Protein AF-A0A9E5E2N0-F1 (afdb_monomer)

Solvent-accessible surface area (backbone atoms only — not comparable to full-atom values): 4146 Å² total; per-residue (Å²): 131,81,83,56,44,56,67,55,39,15,57,76,66,75,52,47,53,68,54,51,56,58,44,47,75,40,91,90,42,60,92,64,54,50,65,67,63,46,51,54,44,53,51,50,53,51,53,51,50,58,68,66,51,64,74,86,73,81,77,80,89,85,82,91,129

Secondary structure (DSSP, 8-state):
-PPPPHHHHHHHTTS-HHHHHHHHTSTT--SS--HHHHHHHHHHHHHHHHHT---SSS-------

Foldseek 3Di:
DPFQDLCNLCVLLVHHSVVLVVCCPDPLRDPGSDNVSNNVSVVVVVVVVVVVPPPPVPDDDDDDD

Mean predicted aligned error: 10.44 Å

Nearest PDB structures (foldseek):
  1lcd-assembly1_A  TM=5.098E-01  e=3.785E-01  Escherichia coli
  1osl-assembly1_A  TM=3.979E-01  e=3.324E-01  Escherichia coli
  1osl-assembly1_B  TM=3.932E-01  e=4.039E-01  Escherichia coli
  2k9q-assembly1_A  TM=3.743E-01  e=9.145E+00  Bacteroides thetaiotaomicron

Structure (mmCIF, N/CA/C/O backbone):
data_AF-A0A9E5E2N0-F1
#
_entry.id   AF-A0A9E5E2N0-F1
#
loop_
_atom_site.group_PDB
_atom_site.id
_atom_site.type_symbol
_atom_site.label_atom_id
_atom_site.label_alt_id
_atom_site.label_comp_id
_atom_site.label_asym_id
_atom_site.label_entity_id
_atom_site.label_seq_id
_atom_site.pdbx_PDB_ins_code
_atom_site.Cartn_x
_atom_site.Cartn_y
_atom_site.Cartn_z
_atom_site.occupancy
_atom_site.B_iso_or_equiv
_atom_site.auth_seq_id
_atom_site.auth_comp_id
_atom_site.auth_asym_id
_atom_site.auth_atom_id
_atom_site.pdbx_PDB_model_num
ATOM 1 N N . MET A 1 1 ? -18.695 -8.102 0.890 1.00 50.81 1 MET A N 1
ATOM 2 C CA . MET A 1 1 ? -17.301 -7.873 1.318 1.00 50.81 1 MET A CA 1
ATOM 3 C C . MET A 1 1 ? -17.241 -6.470 1.878 1.00 50.81 1 MET A C 1
ATOM 5 O O . MET A 1 1 ? -17.644 -5.553 1.173 1.00 50.81 1 MET A O 1
ATOM 9 N N . GLU A 1 2 ? -16.863 -6.307 3.143 1.00 59.19 2 GLU A N 1
ATOM 10 C CA . GLU A 1 2 ? -16.626 -4.970 3.696 1.00 59.19 2 GLU A CA 1
ATOM 11 C C . GLU A 1 2 ? -15.370 -4.375 3.043 1.00 59.19 2 GLU A C 1
ATOM 13 O O . GLU A 1 2 ? -14.396 -5.109 2.846 1.00 59.19 2 GLU A O 1
ATOM 18 N N . PRO A 1 3 ? -15.376 -3.086 2.664 1.00 66.75 3 PRO A N 1
ATOM 19 C CA . PRO A 1 3 ? -14.201 -2.451 2.091 1.00 66.75 3 PRO A CA 1
ATOM 20 C C . PRO A 1 3 ? -13.081 -2.426 3.135 1.00 66.75 3 PRO A C 1
ATOM 22 O O . PRO A 1 3 ? -13.216 -1.863 4.223 1.00 66.75 3 PRO A O 1
ATOM 25 N N . ILE A 1 4 ? -11.962 -3.056 2.796 1.00 82.56 4 ILE A N 1
ATOM 26 C CA . ILE A 1 4 ? -10.746 -3.040 3.601 1.00 82.56 4 ILE A CA 1
ATOM 27 C C . ILE A 1 4 ? -10.254 -1.592 3.736 1.00 82.56 4 ILE A C 1
ATOM 29 O O . ILE A 1 4 ? -10.112 -0.853 2.767 1.00 82.56 4 ILE A O 1
ATOM 33 N N . SER A 1 5 ? -10.019 -1.156 4.972 1.00 89.31 5 SER A N 1
ATOM 34 C C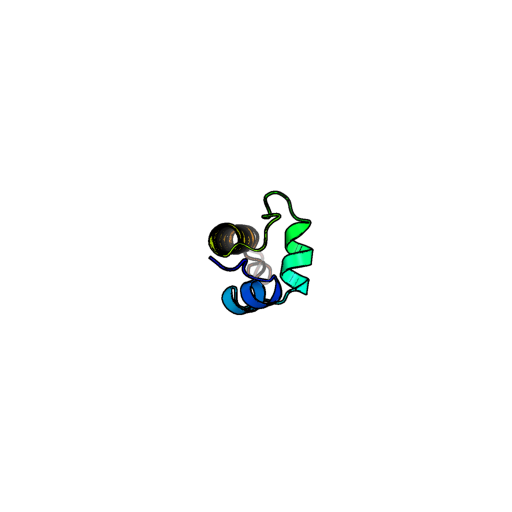A . SER A 1 5 ? -9.483 0.179 5.242 1.00 89.31 5 SER A CA 1
ATOM 35 C C . SER A 1 5 ? -7.970 0.219 5.020 1.00 89.31 5 SER A C 1
ATOM 37 O O . SER A 1 5 ? -7.275 -0.755 5.292 1.00 89.31 5 SER A O 1
ATOM 39 N N . TRP A 1 6 ? -7.423 1.386 4.660 1.00 88.31 6 TRP A N 1
ATOM 40 C CA . TRP A 1 6 ? -5.971 1.600 4.509 1.00 88.31 6 TRP A CA 1
ATOM 41 C C . TRP A 1 6 ? -5.140 1.132 5.714 1.00 88.31 6 TRP A C 1
ATOM 43 O O . TRP A 1 6 ? -4.020 0.654 5.551 1.00 88.31 6 TRP A O 1
ATOM 53 N N . LYS A 1 7 ? -5.690 1.252 6.928 1.00 90.38 7 LYS A N 1
ATOM 54 C CA . LYS A 1 7 ? -5.058 0.774 8.166 1.00 90.38 7 LYS A CA 1
ATOM 55 C C . LYS A 1 7 ? -4.966 -0.754 8.228 1.00 90.38 7 LYS A C 1
ATOM 57 O O . LYS A 1 7 ? -3.937 -1.277 8.642 1.00 90.38 7 LYS A O 1
ATOM 62 N N . ASP A 1 8 ? -6.023 -1.446 7.819 1.00 91.75 8 ASP A N 1
ATOM 63 C CA . ASP A 1 8 ? -6.072 -2.909 7.785 1.00 91.75 8 ASP A CA 1
ATOM 64 C C . ASP A 1 8 ? -5.164 -3.451 6.673 1.00 91.75 8 ASP A C 1
ATOM 66 O O . ASP A 1 8 ? -4.352 -4.344 6.902 1.00 91.75 8 ASP A O 1
ATOM 70 N N . LEU A 1 9 ? -5.180 -2.800 5.507 1.00 91.25 9 LEU A N 1
ATOM 71 C CA . LEU A 1 9 ? -4.253 -3.078 4.414 1.00 91.25 9 LEU A CA 1
ATOM 72 C C . LEU A 1 9 ? -2.790 -2.930 4.847 1.00 91.25 9 LEU A C 1
ATOM 74 O O . LEU A 1 9 ? -1.976 -3.810 4.576 1.00 91.25 9 LEU A O 1
ATOM 78 N N . ALA A 1 10 ? -2.455 -1.849 5.555 1.00 91.31 10 ALA A N 1
ATOM 79 C CA . ALA A 1 10 ? -1.114 -1.637 6.090 1.00 91.31 10 ALA A CA 1
ATOM 80 C C . ALA A 1 10 ? -0.693 -2.773 7.032 1.00 91.31 10 ALA A C 1
ATOM 82 O O . ALA A 1 10 ? 0.405 -3.305 6.881 1.00 91.31 10 ALA A O 1
ATOM 83 N N . ALA A 1 11 ? -1.579 -3.192 7.941 1.00 91.00 11 ALA A N 1
ATOM 84 C CA . ALA A 1 11 ? -1.314 -4.309 8.844 1.00 91.00 11 ALA A CA 1
ATOM 85 C C . ALA A 1 11 ? -1.078 -5.623 8.081 1.00 91.00 11 ALA A C 1
ATOM 87 O O . ALA A 1 11 ? -0.107 -6.324 8.351 1.00 91.00 11 ALA A O 1
ATOM 88 N N . ARG A 1 12 ? -1.910 -5.927 7.077 1.00 90.81 12 ARG A N 1
ATOM 89 C CA . ARG A 1 12 ? -1.813 -7.160 6.269 1.00 90.81 12 ARG A CA 1
ATOM 90 C C . ARG A 1 12 ? -0.596 -7.189 5.352 1.00 90.81 12 ARG A C 1
ATOM 92 O O . ARG A 1 12 ? -0.085 -8.259 5.045 1.00 90.81 12 ARG A O 1
ATOM 99 N N . LEU A 1 13 ? -0.129 -6.024 4.917 1.00 89.44 13 LEU A N 1
ATOM 100 C CA . LEU A 1 13 ? 1.102 -5.868 4.147 1.00 89.44 13 LEU A CA 1
ATOM 101 C C . LEU A 1 13 ? 2.335 -5.698 5.034 1.00 89.44 13 LEU A C 1
ATOM 103 O O . LEU A 1 13 ? 3.409 -5.437 4.491 1.00 89.44 13 LEU A O 1
ATOM 107 N N . GLU A 1 14 ? 2.202 -5.809 6.358 1.00 91.25 14 GLU A N 1
ATOM 108 C CA . GLU A 1 14 ? 3.292 -5.612 7.321 1.00 91.25 14 GLU A CA 1
ATOM 109 C C . GLU A 1 14 ? 4.041 -4.294 7.066 1.00 91.25 14 GLU A C 1
ATOM 111 O O . GLU A 1 14 ? 5.268 -4.224 6.984 1.00 91.25 14 GLU A O 1
ATOM 116 N N . THR A 1 15 ? 3.280 -3.229 6.831 1.00 89.38 15 THR A N 1
ATOM 117 C CA . THR A 1 15 ? 3.795 -1.896 6.528 1.00 89.38 15 THR A CA 1
ATOM 118 C C . THR A 1 15 ? 2.981 -0.829 7.254 1.00 89.38 15 THR A C 1
ATOM 120 O O . THR A 1 15 ? 2.095 -1.123 8.053 1.00 89.38 15 THR A O 1
ATOM 123 N N . THR A 1 16 ? 3.290 0.442 7.010 1.00 92.81 16 THR A N 1
ATOM 124 C CA . THR A 1 16 ? 2.556 1.561 7.606 1.00 92.81 16 THR A CA 1
ATOM 125 C C . THR A 1 16 ? 1.658 2.239 6.580 1.00 92.81 16 THR A C 1
ATOM 127 O O . THR A 1 16 ? 1.964 2.274 5.388 1.00 92.81 16 THR A O 1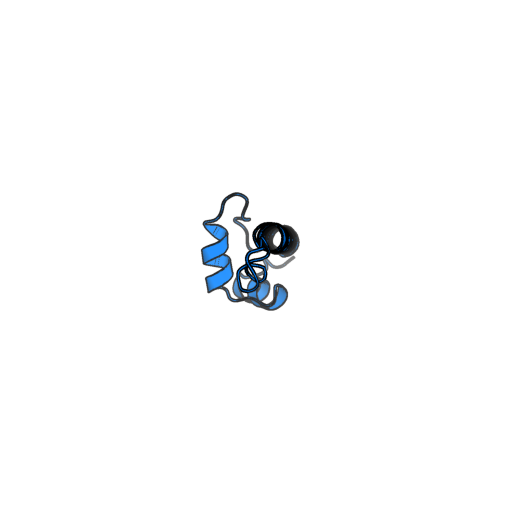
ATOM 130 N N . VAL A 1 17 ? 0.573 2.861 7.048 1.00 90.44 17 VAL A N 1
ATOM 131 C CA . VAL A 1 17 ? -0.301 3.688 6.197 1.00 90.44 17 VAL A CA 1
ATOM 132 C C . VAL A 1 17 ? 0.500 4.800 5.508 1.00 90.44 17 VAL A C 1
ATOM 134 O O . VAL A 1 17 ? 0.271 5.090 4.340 1.00 90.44 17 VAL A O 1
ATOM 137 N N . GLN A 1 18 ? 1.504 5.369 6.184 1.00 91.38 18 GLN A N 1
ATOM 138 C CA . GLN A 1 18 ? 2.399 6.371 5.594 1.00 91.38 18 GLN A CA 1
ATOM 139 C C . GLN A 1 18 ? 3.197 5.808 4.408 1.00 91.38 18 GLN A C 1
ATOM 141 O O . GLN A 1 18 ? 3.321 6.468 3.377 1.00 91.38 18 GLN A O 1
ATOM 146 N N . SER A 1 19 ? 3.705 4.577 4.525 1.00 88.88 19 SER A N 1
ATOM 147 C CA . SER A 1 19 ? 4.380 3.880 3.427 1.00 88.88 19 SER A CA 1
ATOM 148 C C . SER A 1 19 ? 3.433 3.640 2.254 1.00 88.88 19 SER A C 1
ATOM 150 O O . SER A 1 19 ? 3.816 3.932 1.127 1.00 88.88 19 SER A O 1
ATOM 152 N N . LEU A 1 20 ? 2.189 3.216 2.508 1.00 90.31 20 LEU A N 1
ATOM 153 C CA . LEU A 1 20 ? 1.172 3.060 1.459 1.00 90.31 20 LEU A CA 1
ATOM 154 C C . LEU A 1 20 ? 0.860 4.382 0.756 1.00 90.31 20 LEU A C 1
ATOM 156 O O . LEU A 1 20 ? 0.841 4.428 -0.467 1.00 90.31 20 LEU A O 1
ATOM 160 N N . HIS A 1 21 ? 0.688 5.477 1.499 1.00 89.69 21 HIS A N 1
ATOM 161 C CA . HIS A 1 21 ? 0.480 6.801 0.905 1.00 89.69 21 HIS A CA 1
ATOM 162 C C . HIS A 1 21 ? 1.666 7.243 0.046 1.00 89.69 21 HIS A C 1
ATOM 164 O O . HIS A 1 21 ? 1.473 7.787 -1.037 1.00 89.69 21 HIS A O 1
ATOM 170 N N . ARG A 1 22 ? 2.895 6.976 0.499 1.00 88.12 22 ARG A N 1
ATOM 171 C CA . ARG A 1 22 ? 4.105 7.268 -0.277 1.00 88.12 22 ARG A CA 1
ATOM 172 C C . ARG A 1 22 ? 4.169 6.436 -1.554 1.00 88.12 22 ARG A C 1
ATOM 174 O O . ARG A 1 22 ? 4.530 6.952 -2.605 1.00 88.12 22 ARG A O 1
ATOM 181 N N . TRP A 1 23 ? 3.839 5.155 -1.452 1.00 88.56 23 TRP A N 1
ATOM 182 C CA . TRP A 1 23 ? 3.803 4.225 -2.573 1.00 88.56 23 TRP A CA 1
ATOM 183 C C . TRP A 1 23 ? 2.704 4.565 -3.568 1.00 88.56 23 TRP A C 1
ATOM 185 O O . TRP A 1 23 ? 2.931 4.437 -4.757 1.00 88.56 23 TRP A O 1
ATOM 195 N N . ARG A 1 24 ? 1.560 5.074 -3.111 1.00 88.12 24 ARG A N 1
ATOM 196 C CA . ARG A 1 24 ? 0.454 5.508 -3.971 1.00 88.12 24 ARG A CA 1
ATOM 197 C C . ARG A 1 24 ? 0.848 6.642 -4.926 1.00 88.12 24 ARG A C 1
ATOM 199 O O . ARG A 1 24 ? 0.228 6.794 -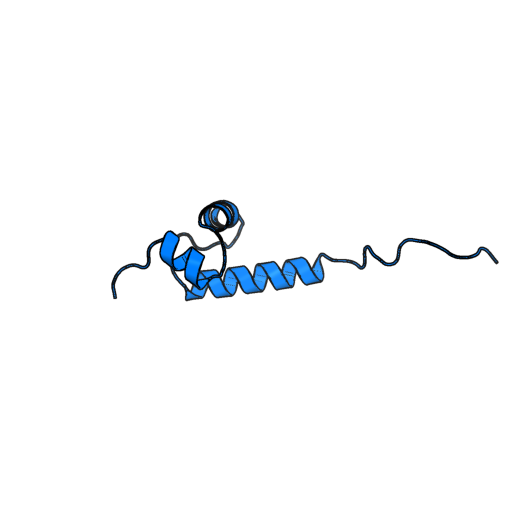5.970 1.00 88.12 24 ARG A O 1
ATOM 206 N N . SER A 1 25 ? 1.879 7.416 -4.588 1.00 85.50 25 SER A N 1
ATOM 207 C CA . SER A 1 25 ? 2.461 8.428 -5.481 1.00 85.50 25 SER A CA 1
ATOM 208 C C . SER A 1 25 ? 3.464 7.856 -6.494 1.00 85.50 25 SER A C 1
ATOM 210 O O . SER A 1 25 ? 4.030 8.620 -7.272 1.00 85.50 25 SER A O 1
ATOM 212 N N . MET A 1 26 ? 3.742 6.550 -6.464 1.00 87.88 26 MET A N 1
ATOM 213 C CA . MET A 1 26 ? 4.620 5.877 -7.423 1.00 87.88 26 MET A CA 1
ATOM 214 C C . MET A 1 26 ? 3.832 5.405 -8.645 1.00 87.88 26 MET A C 1
ATOM 216 O O . MET A 1 26 ? 2.643 5.096 -8.564 1.00 87.88 26 MET A O 1
ATOM 220 N N . ASP A 1 27 ? 4.526 5.310 -9.777 1.00 83.00 27 ASP A N 1
ATOM 221 C CA . ASP A 1 27 ? 3.947 4.795 -11.013 1.00 83.00 27 ASP A CA 1
ATOM 222 C C . ASP A 1 27 ? 3.538 3.318 -10.865 1.00 83.00 27 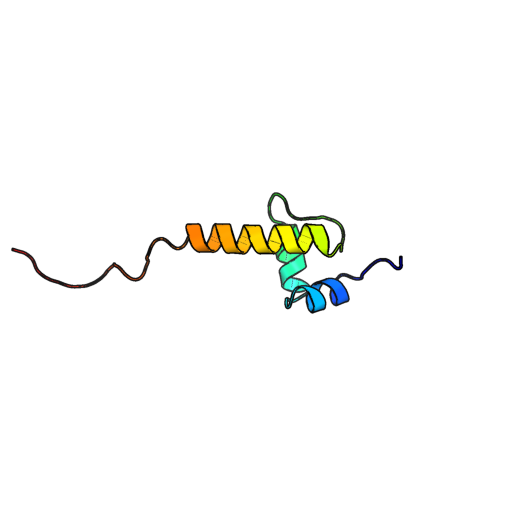ASP A C 1
ATOM 224 O O . ASP A 1 27 ? 4.282 2.499 -10.317 1.00 83.00 27 ASP A O 1
ATOM 228 N N . GLY A 1 28 ? 2.324 2.988 -11.314 1.00 83.06 28 GLY A N 1
ATOM 229 C CA . GLY A 1 28 ? 1.762 1.637 -11.224 1.00 83.06 28 GLY A CA 1
ATOM 230 C C . GLY A 1 28 ? 1.241 1.225 -9.841 1.00 83.06 28 GLY A C 1
ATOM 231 O O . GLY A 1 28 ? 0.914 0.050 -9.653 1.00 83.06 28 GLY A O 1
ATOM 232 N N . ALA A 1 29 ? 1.156 2.148 -8.878 1.00 88.62 29 ALA A N 1
ATOM 233 C CA . ALA A 1 29 ? 0.576 1.867 -7.569 1.00 88.62 29 ALA A CA 1
ATOM 234 C C . ALA A 1 29 ? -0.965 1.809 -7.609 1.00 88.62 29 ALA A C 1
ATOM 236 O O . ALA A 1 29 ? -1.593 2.594 -8.326 1.00 88.62 29 ALA A O 1
ATOM 237 N N . PRO A 1 30 ? -1.606 0.931 -6.816 1.00 89.06 30 PRO A N 1
ATOM 238 C CA . PRO A 1 30 ? -3.063 0.860 -6.761 1.00 89.06 30 PRO A CA 1
ATOM 239 C C . PRO A 1 30 ? -3.669 2.095 -6.075 1.00 89.06 30 PRO A C 1
ATOM 241 O O . PRO A 1 30 ? -3.140 2.607 -5.086 1.00 89.06 30 PRO A O 1
ATOM 244 N N . THR A 1 31 ? -4.820 2.564 -6.559 1.00 85.81 31 THR A N 1
ATOM 245 C CA . THR A 1 31 ? -5.562 3.692 -5.961 1.00 85.81 31 THR A CA 1
ATOM 246 C C . THR A 1 31 ? -6.517 3.284 -4.847 1.00 85.81 31 THR A C 1
ATOM 248 O O . THR A 1 31 ? -6.846 4.115 -3.998 1.00 85.81 31 THR A O 1
ATOM 251 N N . GLU A 1 32 ? -6.949 2.026 -4.839 1.00 87.56 32 GLU A N 1
ATOM 252 C CA . GLU A 1 32 ? -7.908 1.475 -3.882 1.00 87.56 32 GLU A CA 1
ATOM 253 C C . GLU A 1 32 ? -7.193 0.646 -2.806 1.00 87.56 32 GLU A C 1
ATOM 255 O O . GLU A 1 32 ? -6.134 0.076 -3.083 1.00 87.56 32 GLU A O 1
ATOM 260 N N . PRO A 1 33 ? -7.725 0.582 -1.573 1.00 86.38 33 PRO A N 1
ATOM 261 C CA . PRO A 1 33 ? -7.112 -0.136 -0.457 1.00 86.38 33 PRO A CA 1
ATOM 262 C C . PRO A 1 33 ? -7.292 -1.662 -0.550 1.00 86.38 33 PRO A C 1
ATOM 264 O O . PRO A 1 33 ? -7.712 -2.288 0.412 1.00 86.38 33 PRO A O 1
ATOM 267 N N . ASP A 1 34 ? -6.955 -2.276 -1.682 1.00 89.12 34 ASP A N 1
ATOM 268 C CA . ASP A 1 34 ? -7.212 -3.698 -1.935 1.00 89.12 34 ASP A CA 1
ATOM 269 C C . ASP A 1 34 ? -5.971 -4.590 -1.729 1.00 89.12 34 ASP A C 1
ATOM 271 O O . ASP A 1 34 ? -4.859 -4.245 -2.131 1.00 89.12 34 ASP A O 1
ATOM 275 N N . LEU A 1 35 ? -6.120 -5.747 -1.081 1.00 88.06 35 LEU A N 1
ATOM 276 C CA . LEU A 1 35 ? -4.965 -6.541 -0.643 1.00 88.06 35 LEU A CA 1
ATOM 277 C C . LEU A 1 35 ? -4.164 -7.118 -1.813 1.00 88.06 35 LEU A C 1
ATOM 279 O O . LEU A 1 35 ? -2.935 -7.031 -1.806 1.00 88.06 35 LEU A O 1
ATOM 283 N N . GLU A 1 36 ? -4.840 -7.709 -2.795 1.00 90.50 36 GLU A N 1
ATOM 284 C CA . GLU A 1 36 ? -4.187 -8.395 -3.914 1.00 90.50 36 GLU A CA 1
ATOM 285 C C . GLU A 1 36 ? -3.304 -7.461 -4.758 1.00 90.50 36 GLU A C 1
ATOM 287 O O . GLU A 1 36 ? -2.100 -7.727 -4.875 1.00 90.50 36 GLU A O 1
ATOM 292 N N . PRO A 1 37 ? -3.814 -6.340 -5.310 1.00 90.62 37 PRO A N 1
ATOM 293 C CA . PRO A 1 37 ? -2.998 -5.472 -6.153 1.00 90.62 37 PRO A CA 1
ATOM 294 C C . PRO A 1 37 ? -1.865 -4.811 -5.363 1.00 90.62 37 PRO A C 1
ATOM 296 O O . PRO A 1 37 ? -0.764 -4.644 -5.894 1.00 90.62 37 PRO A O 1
ATOM 299 N N . TRP A 1 38 ? -2.079 -4.491 -4.083 1.00 91.50 38 TRP A N 1
ATOM 300 C CA . TRP A 1 38 ? -1.020 -3.947 -3.237 1.00 91.50 38 TRP A CA 1
ATOM 301 C C . TRP A 1 38 ? 0.051 -4.979 -2.870 1.00 91.50 38 TRP A C 1
ATOM 303 O O . TRP A 1 38 ? 1.228 -4.615 -2.802 1.00 91.50 38 TRP A O 1
ATOM 313 N N . GLN A 1 39 ? -0.303 -6.254 -2.678 1.00 89.81 39 GLN A N 1
ATOM 314 C CA . GLN A 1 39 ? 0.686 -7.320 -2.493 1.00 89.81 39 GLN A CA 1
ATOM 315 C C . GLN A 1 39 ? 1.551 -7.498 -3.738 1.00 89.81 39 GLN A C 1
ATOM 317 O O . GLN A 1 39 ? 2.779 -7.530 -3.628 1.00 89.81 39 GLN A O 1
ATOM 322 N N . VAL A 1 40 ? 0.933 -7.549 -4.922 1.00 90.56 40 VAL A N 1
ATOM 323 C CA . VAL A 1 40 ? 1.659 -7.651 -6.195 1.00 90.56 40 VAL A CA 1
ATOM 324 C C . VAL A 1 40 ? 2.573 -6.441 -6.386 1.00 90.56 40 VAL A C 1
ATOM 326 O O . VAL A 1 40 ? 3.745 -6.597 -6.729 1.00 90.56 40 VAL A O 1
ATOM 329 N N . PHE A 1 41 ? 2.080 -5.234 -6.110 1.00 90.50 41 PHE A N 1
ATOM 330 C CA . PHE A 1 41 ? 2.876 -4.014 -6.191 1.00 90.50 41 PHE A CA 1
ATOM 331 C C . PHE A 1 41 ? 4.069 -4.029 -5.219 1.00 90.50 41 PHE A C 1
ATOM 333 O O . PHE A 1 41 ? 5.199 -3.775 -5.637 1.00 90.50 41 PHE A O 1
ATOM 340 N N . LYS A 1 42 ? 3.863 -4.413 -3.948 1.00 87.25 42 LYS A N 1
ATOM 341 C CA . LYS A 1 42 ? 4.943 -4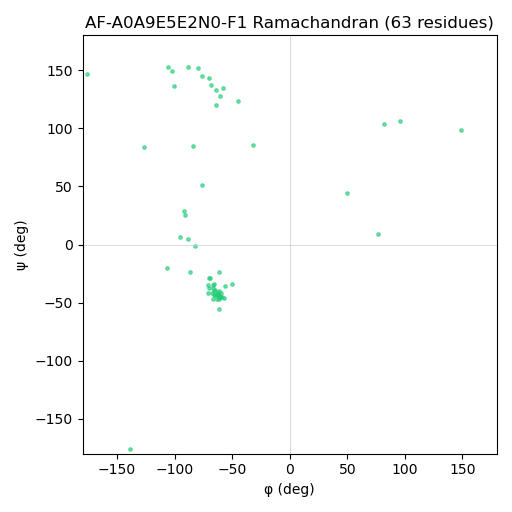.563 -2.952 1.00 87.25 42 LYS A CA 1
ATOM 342 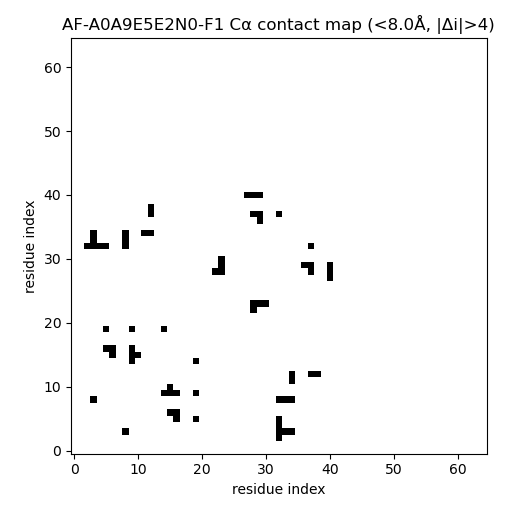C C . LYS A 1 42 ? 5.981 -5.600 -3.397 1.00 87.25 42 LYS A C 1
ATOM 344 O O . LYS A 1 42 ? 7.180 -5.358 -3.264 1.00 87.25 42 LYS A O 1
ATOM 349 N N . ALA A 1 43 ? 5.545 -6.730 -3.952 1.00 88.56 43 ALA A N 1
ATOM 350 C CA . ALA A 1 43 ? 6.441 -7.761 -4.472 1.00 88.56 43 ALA A CA 1
ATOM 351 C C . ALA A 1 43 ? 7.288 -7.237 -5.645 1.00 88.56 43 ALA A C 1
ATOM 353 O O . ALA A 1 43 ? 8.501 -7.445 -5.670 1.00 88.56 43 ALA A O 1
ATOM 354 N N . ARG A 1 44 ? 6.680 -6.488 -6.575 1.00 85.88 44 ARG A N 1
ATOM 355 C CA . ARG A 1 44 ? 7.387 -5.841 -7.696 1.00 85.88 44 ARG A CA 1
ATOM 356 C C . ARG A 1 44 ? 8.365 -4.770 -7.220 1.00 85.88 44 ARG A C 1
ATOM 358 O O . ARG A 1 44 ? 9.468 -4.702 -7.750 1.00 85.88 44 ARG A O 1
ATOM 365 N N . LEU A 1 45 ? 8.001 -3.984 -6.206 1.00 83.62 45 LEU A N 1
ATOM 366 C CA . LEU A 1 45 ? 8.904 -3.025 -5.564 1.00 83.62 45 LEU A CA 1
ATOM 367 C C . LEU A 1 45 ? 10.125 -3.714 -4.949 1.00 83.62 45 LEU A C 1
ATOM 369 O O . LEU A 1 45 ? 11.241 -3.243 -5.148 1.00 83.62 45 LEU A O 1
ATOM 373 N N . ASN A 1 46 ? 9.934 -4.826 -4.234 1.00 80.62 46 ASN A N 1
ATOM 374 C CA . ASN A 1 46 ? 11.043 -5.592 -3.660 1.00 80.62 46 ASN A CA 1
ATOM 375 C C . ASN A 1 46 ? 11.929 -6.215 -4.744 1.00 80.62 46 ASN A C 1
ATOM 377 O O . ASN A 1 46 ? 13.143 -6.097 -4.653 1.00 80.62 46 ASN A O 1
ATOM 381 N N . LEU A 1 47 ? 11.347 -6.790 -5.799 1.00 77.69 47 LEU A N 1
ATOM 382 C CA . LEU A 1 47 ? 12.092 -7.314 -6.954 1.00 77.69 47 LEU A CA 1
ATOM 383 C C . LEU A 1 47 ? 12.875 -6.222 -7.696 1.00 77.69 47 LEU A C 1
ATOM 385 O O . LEU A 1 47 ? 14.015 -6.432 -8.102 1.00 77.69 47 LEU A O 1
ATOM 389 N N . GLY A 1 48 ? 12.269 -5.047 -7.885 1.00 69.19 48 GLY A N 1
ATOM 390 C CA . GLY A 1 48 ? 12.927 -3.893 -8.494 1.00 69.19 48 GLY A CA 1
ATOM 391 C C . GLY A 1 48 ? 14.054 -3.350 -7.621 1.00 69.19 48 GLY A C 1
ATOM 392 O O . GLY A 1 48 ? 15.098 -2.975 -8.142 1.00 69.19 48 GLY A O 1
ATOM 393 N N . ARG A 1 49 ? 13.873 -3.360 -6.296 1.00 62.72 49 ARG A N 1
ATOM 394 C CA . ARG A 1 49 ? 14.898 -2.963 -5.328 1.00 62.72 49 ARG A CA 1
ATOM 395 C C . ARG A 1 49 ? 16.047 -3.963 -5.251 1.00 62.72 49 ARG A C 1
ATOM 397 O O . ARG A 1 49 ? 17.178 -3.518 -5.157 1.00 62.72 49 ARG A O 1
ATOM 404 N N . ASP A 1 50 ? 15.765 -5.257 -5.357 1.00 58.59 50 ASP A N 1
ATOM 405 C CA . ASP A 1 50 ? 16.769 -6.326 -5.420 1.00 58.59 50 ASP A CA 1
ATOM 406 C C . ASP A 1 50 ? 17.603 -6.238 -6.711 1.00 58.59 50 ASP A C 1
ATOM 408 O O . ASP A 1 50 ? 18.829 -6.308 -6.681 1.00 58.59 50 ASP A O 1
ATOM 412 N N . ARG A 1 51 ? 16.961 -5.921 -7.845 1.00 53.78 51 ARG A N 1
ATOM 413 C CA . ARG A 1 51 ? 17.663 -5.617 -9.106 1.00 53.78 51 ARG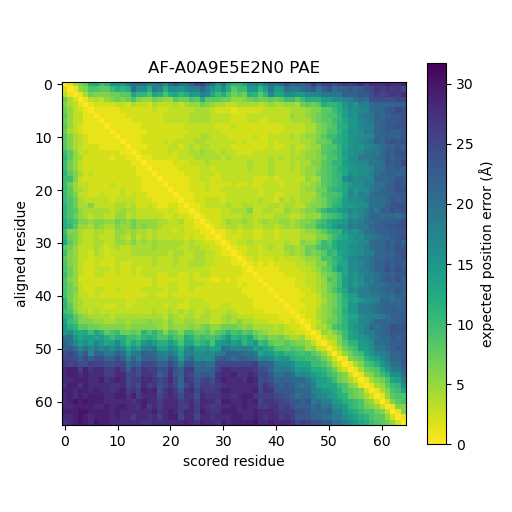 A CA 1
ATOM 414 C C . ARG A 1 51 ? 18.435 -4.295 -9.097 1.00 53.78 51 ARG A C 1
ATOM 416 O O . ARG A 1 51 ? 19.400 -4.164 -9.842 1.00 53.78 51 ARG A O 1
ATOM 423 N N . LEU A 1 52 ? 17.993 -3.311 -8.312 1.00 51.22 52 LEU A N 1
ATOM 424 C CA . LEU A 1 52 ? 18.635 -1.998 -8.156 1.00 51.22 52 LEU A CA 1
ATOM 425 C C . LEU A 1 52 ? 19.580 -1.923 -6.952 1.00 51.22 52 LEU A C 1
ATOM 427 O O . LEU A 1 52 ? 20.116 -0.851 -6.680 1.00 51.22 52 LEU A O 1
ATOM 431 N N . THR A 1 53 ? 19.828 -3.031 -6.262 1.00 47.75 53 THR A N 1
ATOM 432 C CA . THR A 1 53 ? 21.113 -3.276 -5.614 1.00 47.75 53 THR A CA 1
ATOM 433 C C . THR A 1 53 ? 22.048 -3.857 -6.673 1.00 47.75 53 THR A C 1
ATOM 435 O O . THR A 1 53 ? 22.188 -5.077 -6.746 1.00 47.75 53 THR A O 1
ATOM 438 N N . PRO A 1 54 ? 22.733 -3.041 -7.508 1.00 48.66 54 PRO A N 1
ATOM 439 C CA . PRO A 1 54 ? 24.060 -3.473 -7.872 1.00 48.66 54 PRO A CA 1
ATOM 440 C C . PRO A 1 54 ? 24.795 -3.608 -6.544 1.00 48.66 54 PRO A C 1
ATOM 442 O O . PRO A 1 54 ? 24.643 -2.782 -5.644 1.00 48.66 54 PRO A O 1
ATOM 445 N N . ASP A 1 55 ? 25.508 -4.702 -6.425 1.00 47.47 55 ASP A N 1
ATOM 446 C CA . ASP A 1 55 ? 26.555 -4.949 -5.465 1.00 47.47 55 ASP A CA 1
ATOM 447 C C . ASP A 1 55 ? 27.331 -3.655 -5.098 1.00 47.47 55 ASP A C 1
ATOM 449 O O . ASP A 1 55 ? 28.337 -3.295 -5.701 1.00 47.47 55 ASP A O 1
ATOM 453 N N . LEU A 1 56 ? 26.820 -2.895 -4.124 1.00 51.53 56 LEU A N 1
ATOM 454 C CA . LEU A 1 56 ? 27.496 -1.760 -3.488 1.00 51.53 56 LEU A CA 1
ATOM 455 C C . LEU A 1 56 ? 28.268 -2.263 -2.254 1.00 51.53 56 LEU A C 1
ATOM 457 O O . LEU A 1 56 ? 28.510 -1.512 -1.313 1.00 51.53 56 LEU A O 1
ATOM 461 N N . GLY A 1 57 ? 28.632 -3.552 -2.270 1.00 43.62 57 GLY A N 1
ATOM 462 C CA . GLY A 1 57 ? 29.619 -4.187 -1.402 1.00 43.62 57 GLY A CA 1
ATOM 463 C C . GLY A 1 57 ? 30.932 -4.513 -2.130 1.00 43.62 57 GLY A C 1
ATOM 464 O O . GLY A 1 57 ? 31.964 -4.614 -1.476 1.00 43.62 57 GLY A O 1
ATOM 465 N N . ALA A 1 58 ? 30.952 -4.598 -3.464 1.00 53.12 58 ALA A N 1
ATOM 466 C CA . ALA A 1 58 ? 32.139 -4.916 -4.266 1.00 53.12 58 ALA A CA 1
ATOM 467 C C . ALA A 1 58 ? 32.924 -3.680 -4.735 1.00 53.12 58 ALA A C 1
ATOM 469 O O . ALA A 1 58 ? 33.610 -3.700 -5.756 1.00 53.12 58 ALA A O 1
ATOM 470 N N . LEU A 1 59 ? 32.874 -2.594 -3.968 1.00 57.22 59 LEU A N 1
ATOM 471 C CA . LEU A 1 59 ? 33.866 -1.528 -4.044 1.00 57.22 59 LEU A CA 1
ATOM 472 C C . LEU A 1 59 ? 34.401 -1.301 -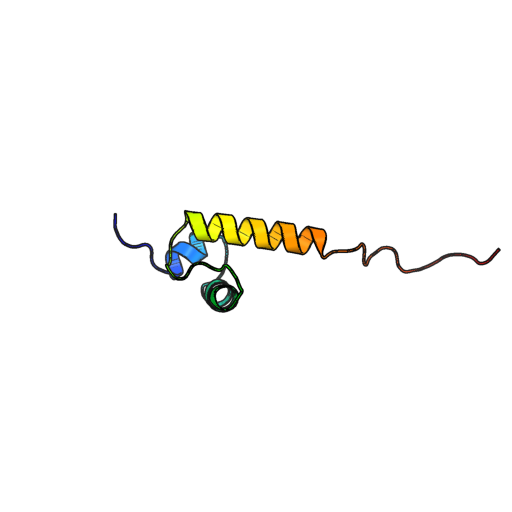2.633 1.00 57.22 59 LEU A C 1
ATOM 474 O O . LEU A 1 59 ? 33.906 -0.432 -1.924 1.00 57.22 59 LEU A O 1
ATOM 478 N N . ASN A 1 60 ? 35.394 -2.100 -2.215 1.00 52.72 60 ASN A N 1
ATOM 479 C CA . ASN A 1 60 ? 36.754 -1.588 -2.000 1.00 52.72 60 ASN A CA 1
ATOM 480 C C . ASN A 1 60 ? 37.772 -2.692 -1.599 1.00 52.72 60 ASN A C 1
ATOM 482 O O . ASN A 1 60 ? 37.455 -3.581 -0.816 1.00 52.72 60 ASN A O 1
ATOM 486 N N . PHE A 1 61 ? 39.015 -2.490 -2.059 1.00 52.06 61 PHE A N 1
ATOM 487 C CA . PHE A 1 61 ? 40.319 -3.039 -1.643 1.00 52.06 61 PHE A CA 1
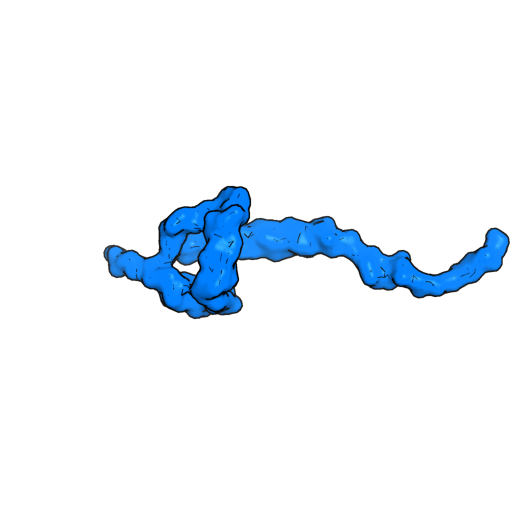ATOM 488 C C . PHE A 1 61 ? 40.927 -4.256 -2.367 1.00 52.06 61 PHE A C 1
ATOM 490 O O . PHE A 1 61 ? 40.640 -5.402 -2.046 1.00 52.06 61 PHE A O 1
ATOM 497 N N . GLY A 1 62 ? 41.961 -3.978 -3.183 1.00 45.66 62 GLY A N 1
ATOM 498 C CA . GLY A 1 62 ? 43.178 -4.802 -3.159 1.00 45.66 62 GLY A CA 1
ATOM 499 C C . GLY A 1 62 ? 43.963 -4.966 -4.464 1.00 45.66 62 GLY A C 1
ATOM 500 O O . GLY A 1 62 ? 43.703 -5.889 -5.216 1.00 45.66 62 GLY A O 1
ATOM 501 N N . VAL A 1 63 ? 45.032 -4.171 -4.601 1.00 49.44 63 VAL A N 1
ATOM 502 C CA . VAL A 1 63 ? 46.299 -4.496 -5.296 1.00 49.44 63 VAL A CA 1
ATOM 503 C C . VAL A 1 63 ? 46.370 -4.361 -6.830 1.00 49.44 63 VAL A C 1
ATOM 505 O O . VAL A 1 63 ? 45.980 -5.206 -7.624 1.00 49.44 63 VAL A O 1
ATOM 508 N N . ARG A 1 64 ? 47.029 -3.254 -7.181 1.00 52.28 64 ARG A N 1
ATOM 509 C CA . ARG A 1 64 ? 47.904 -3.002 -8.331 1.00 52.28 64 ARG A CA 1
ATOM 510 C C . ARG A 1 64 ? 48.898 -4.161 -8.549 1.00 52.28 64 ARG A C 1
ATOM 512 O O . ARG A 1 64 ? 49.694 -4.416 -7.647 1.00 52.28 64 ARG A O 1
ATOM 519 N N . VAL A 1 65 ? 48.908 -4.774 -9.735 1.00 56.25 65 VAL A N 1
ATOM 520 C CA . VAL A 1 65 ? 50.083 -5.457 -10.318 1.00 56.25 65 VAL A CA 1
ATOM 521 C C . VAL A 1 65 ? 50.286 -4.989 -11.748 1.00 56.25 65 VAL A C 1
ATOM 523 O O . VAL A 1 65 ? 49.262 -4.784 -12.438 1.00 56.25 65 VAL A O 1
#

pLDDT: mean 77.17, std 16.76, range [43.62, 92.81]

Radius of gyration: 17.51 Å; Cα contacts (8 Å, |Δi|>4): 35; chains: 1; bounding box: 67×17×20 Å

Sequence (65 aa):
MEPISWKDLAARLETTVQSLHRWRSMDGAPTEPDLEPWQVFKARLNLGRDRLTPDLGALNFGVRV